Protein AF-A0A2S6SWU1-F1 (afdb_monomer_lite)

Structure (mmCIF, N/C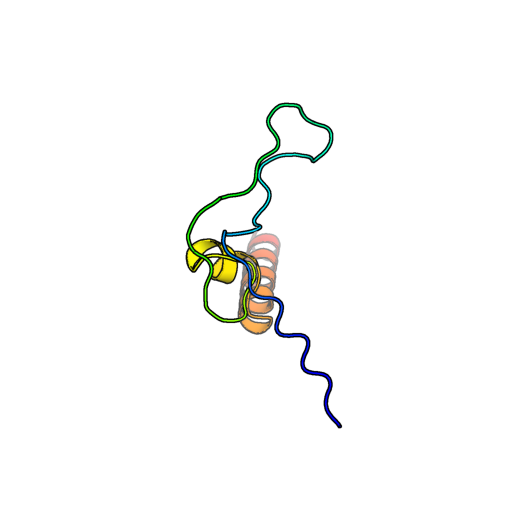A/C/O backbone):
data_AF-A0A2S6SWU1-F1
#
_entry.id   AF-A0A2S6SWU1-F1
#
loop_
_atom_site.group_PDB
_atom_site.id
_atom_site.type_symbol
_atom_site.label_atom_id
_atom_site.label_alt_id
_atom_site.label_comp_id
_atom_site.label_asym_id
_atom_site.label_entity_id
_atom_site.label_seq_id
_atom_site.pdbx_PDB_ins_code
_atom_site.Cartn_x
_atom_site.Cartn_y
_atom_site.Cartn_z
_atom_site.occupancy
_atom_site.B_iso_or_equiv
_atom_site.auth_seq_id
_atom_site.auth_comp_id
_atom_site.auth_asym_id
_atom_site.auth_atom_id
_atom_site.pdbx_PDB_mode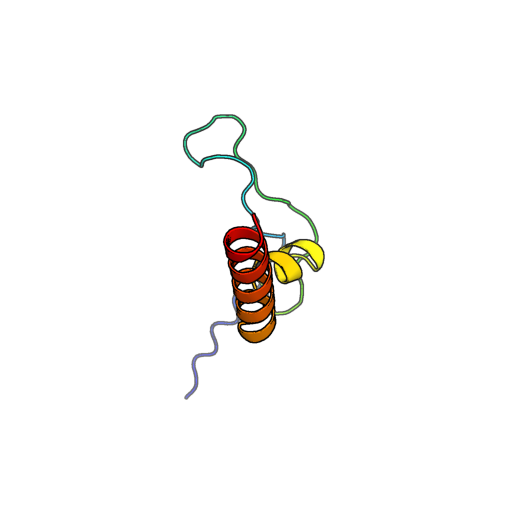l_num
ATOM 1 N N . MET A 1 1 ? 13.287 -26.605 7.301 1.00 48.06 1 MET A N 1
ATOM 2 C CA . MET A 1 1 ? 11.911 -26.201 7.662 1.00 48.06 1 MET A CA 1
ATOM 3 C C . MET A 1 1 ? 11.764 -24.705 7.432 1.00 48.06 1 MET A C 1
ATOM 5 O O . MET A 1 1 ? 12.372 -23.935 8.157 1.00 48.06 1 MET A O 1
ATOM 9 N N . GLN A 1 2 ? 11.045 -24.285 6.389 1.00 58.03 2 GLN A N 1
ATOM 10 C CA . GLN A 1 2 ? 10.664 -22.881 6.201 1.00 58.03 2 GLN A CA 1
ATOM 11 C C . GLN A 1 2 ? 9.186 -22.769 6.583 1.00 58.03 2 GLN A C 1
ATOM 13 O O . GLN A 1 2 ? 8.332 -23.202 5.811 1.00 58.03 2 GLN A O 1
ATOM 18 N N . ASN A 1 3 ? 8.881 -22.227 7.767 1.00 57.12 3 ASN A N 1
ATOM 19 C CA . ASN A 1 3 ? 7.515 -21.851 8.134 1.00 57.12 3 ASN A CA 1
ATOM 20 C C . ASN A 1 3 ? 7.099 -20.674 7.246 1.00 57.12 3 ASN A C 1
ATOM 22 O O . ASN A 1 3 ? 7.295 -19.511 7.593 1.00 57.12 3 ASN A O 1
ATOM 26 N N . LYS A 1 4 ? 6.580 -20.977 6.054 1.00 62.56 4 LYS A N 1
ATOM 27 C CA . LYS A 1 4 ? 5.994 -19.978 5.163 1.00 62.56 4 LYS A CA 1
ATOM 28 C C . LYS A 1 4 ? 4.632 -19.613 5.732 1.00 62.56 4 LYS A C 1
ATOM 30 O O . LYS A 1 4 ? 3.638 -20.261 5.424 1.00 62.56 4 LYS A O 1
ATOM 35 N N . VAL A 1 5 ? 4.588 -18.595 6.585 1.00 61.62 5 VAL A N 1
ATOM 36 C CA . VAL A 1 5 ? 3.319 -17.974 6.964 1.00 61.62 5 VAL A CA 1
ATOM 37 C C . VAL A 1 5 ? 2.798 -17.252 5.721 1.00 61.62 5 VAL A C 1
ATOM 39 O O . VAL A 1 5 ? 3.168 -16.117 5.436 1.00 61.62 5 VAL A O 1
ATOM 42 N N . THR A 1 6 ? 1.997 -17.941 4.910 1.00 65.50 6 THR A N 1
ATOM 43 C CA . THR A 1 6 ? 1.288 -17.324 3.788 1.00 65.50 6 THR A CA 1
ATOM 44 C C . THR A 1 6 ? 0.142 -16.499 4.357 1.00 65.50 6 THR A C 1
ATOM 46 O O . THR A 1 6 ? -0.969 -17.003 4.512 1.00 65.50 6 THR A O 1
ATOM 49 N N . HIS A 1 7 ? 0.409 -15.239 4.704 1.00 71.56 7 HIS A N 1
ATOM 50 C CA . HIS A 1 7 ? -0.646 -14.280 5.023 1.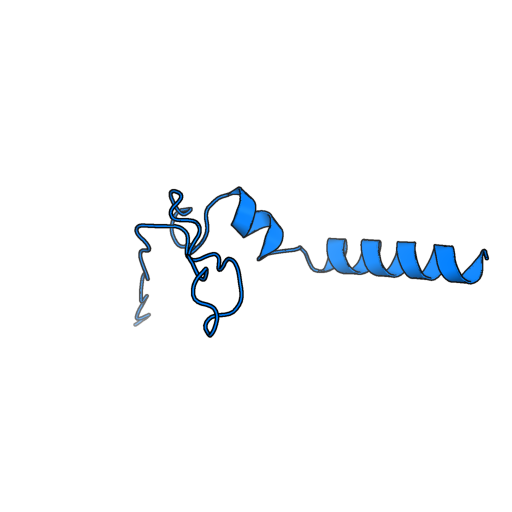00 71.56 7 HIS A CA 1
ATOM 51 C C . HIS A 1 7 ? -1.477 -14.036 3.756 1.00 71.56 7 HIS A C 1
ATOM 53 O O . HIS A 1 7 ? -1.070 -13.295 2.861 1.00 71.56 7 HIS A O 1
ATOM 59 N N . LYS A 1 8 ? -2.626 -14.714 3.654 1.00 79.81 8 LYS A N 1
ATOM 60 C CA . LYS A 1 8 ? -3.637 -14.425 2.635 1.00 79.81 8 LYS A CA 1
ATOM 61 C C . LYS A 1 8 ? -4.534 -13.298 3.129 1.00 79.81 8 LYS A C 1
ATOM 63 O O . LYS A 1 8 ? -5.190 -13.436 4.156 1.00 79.81 8 LYS A O 1
ATOM 68 N N . PHE A 1 9 ? -4.586 -12.219 2.360 1.00 88.69 9 PHE A N 1
ATOM 69 C CA . PHE A 1 9 ? -5.513 -11.115 2.573 1.00 88.69 9 PHE A CA 1
ATOM 70 C C . PHE A 1 9 ? -6.716 -11.291 1.642 1.00 88.69 9 PHE A C 1
ATOM 72 O O . PHE A 1 9 ? -6.553 -11.664 0.481 1.00 88.69 9 PHE A O 1
ATOM 79 N N . SER A 1 10 ? -7.924 -11.061 2.154 1.00 92.94 10 SER A N 1
ATOM 80 C CA . SER A 1 10 ? -9.161 -11.082 1.360 1.00 92.94 10 SER A CA 1
ATOM 81 C C . SER A 1 10 ? -9.421 -9.743 0.669 1.00 92.94 10 SER A C 1
ATOM 83 O O . SER A 1 10 ? -9.991 -9.714 -0.420 1.00 92.94 10 SER A O 1
ATOM 85 N N . THR A 1 11 ? -8.969 -8.647 1.280 1.00 95.75 11 THR A N 1
ATOM 86 C CA . THR A 1 11 ? -9.163 -7.271 0.818 1.00 95.75 11 THR A CA 1
ATOM 87 C C . THR A 1 11 ? -7.875 -6.456 0.940 1.00 95.75 11 THR A C 1
ATOM 89 O O . THR A 1 11 ? -6.999 -6.754 1.754 1.00 95.75 11 THR A O 1
ATOM 92 N N . CYS A 1 12 ? -7.762 -5.410 0.125 1.00 96.62 12 CYS A N 1
ATOM 93 C CA . CYS A 1 12 ? -6.652 -4.471 0.113 1.00 96.62 12 CYS A CA 1
ATOM 94 C C . CYS A 1 12 ? -6.573 -3.715 1.443 1.00 96.62 12 CYS A C 1
ATOM 96 O O . CYS A 1 12 ? -7.499 -2.988 1.799 1.00 96.62 12 CYS A O 1
ATOM 98 N N . GLN A 1 13 ? -5.436 -3.839 2.124 1.00 95.56 13 GLN A N 1
ATOM 99 C CA . GLN A 1 13 ? -5.157 -3.252 3.439 1.00 95.56 13 GLN A CA 1
ATOM 100 C C . GLN A 1 13 ? -4.572 -1.833 3.356 1.00 95.56 13 GLN A C 1
ATOM 102 O O . GLN A 1 13 ? -3.837 -1.407 4.242 1.00 95.56 13 GLN A O 1
ATOM 107 N N . TRP A 1 14 ? -4.833 -1.107 2.268 1.00 96.00 14 TRP A N 1
ATOM 108 C CA . TRP A 1 14 ? -4.318 0.253 2.111 1.00 96.00 14 TRP A CA 1
ATOM 109 C C . TRP A 1 14 ? -5.146 1.225 2.960 1.00 96.00 14 TRP A C 1
ATOM 111 O O . TRP A 1 14 ? -6.365 1.247 2.762 1.00 96.00 14 TRP A O 1
ATOM 121 N N . PRO A 1 15 ? -4.533 1.980 3.889 1.00 96.81 15 PRO A N 1
ATOM 122 C CA . PRO A 1 15 ? -5.256 2.885 4.770 1.00 96.81 15 PRO A CA 1
ATOM 123 C C . PRO A 1 15 ? -5.623 4.191 4.060 1.00 96.81 15 PRO A C 1
ATOM 125 O O . PRO A 1 15 ? -4.805 4.791 3.361 1.00 96.81 15 PRO A O 1
ATOM 128 N N . TYR A 1 16 ? -6.839 4.658 4.304 1.00 95.81 16 TYR A N 1
ATOM 129 C CA . TYR A 1 16 ? -7.281 6.013 4.014 1.00 95.81 16 TYR A CA 1
ATOM 130 C C . TYR A 1 16 ? -7.547 6.739 5.330 1.00 95.81 16 TYR A C 1
ATOM 132 O O . TYR A 1 16 ? -8.297 6.245 6.169 1.00 95.81 16 TYR A O 1
ATOM 140 N N . GLY A 1 17 ? -6.943 7.917 5.488 1.00 94.31 17 GLY A N 1
ATOM 141 C CA . GLY A 1 17 ? -7.051 8.720 6.707 1.00 94.31 17 GLY A CA 1
ATOM 142 C C . GLY A 1 17 ? -6.109 8.277 7.831 1.00 94.31 17 GLY A C 1
ATOM 143 O O . GLY A 1 17 ? -5.269 7.391 7.655 1.00 94.31 17 GLY A O 1
ATOM 144 N N . ASP A 1 18 ? -6.242 8.932 8.984 1.00 92.94 18 ASP A N 1
ATOM 145 C CA . ASP A 1 18 ? -5.518 8.594 10.213 1.00 92.94 18 ASP A CA 1
ATOM 146 C C . ASP A 1 18 ? -6.343 7.599 11.047 1.00 92.94 18 ASP A C 1
ATOM 148 O O . ASP A 1 18 ? -7.550 7.797 11.166 1.00 92.94 18 ASP A O 1
ATOM 152 N N . PRO A 1 19 ? -5.742 6.555 11.650 1.00 94.12 19 PRO A N 1
ATOM 153 C CA . PRO A 1 19 ? -6.463 5.578 12.472 1.00 94.12 19 PRO A CA 1
ATOM 154 C C . PRO A 1 19 ? -7.259 6.153 13.655 1.00 94.12 19 PRO A C 1
ATOM 156 O O . PRO A 1 19 ? -8.098 5.447 14.212 1.00 94.12 19 PRO A O 1
ATOM 159 N N . GLN A 1 20 ? -6.983 7.389 14.076 1.00 95.12 20 GLN A N 1
ATOM 160 C CA . GLN A 1 20 ? -7.709 8.077 15.148 1.00 95.12 20 GLN A CA 1
ATOM 161 C C . GLN A 1 20 ? -8.926 8.861 14.639 1.00 95.12 20 GLN A C 1
ATOM 163 O O . GLN A 1 20 ? -9.752 9.298 15.440 1.00 95.12 20 GLN A O 1
ATOM 168 N N . GLU A 1 21 ? -9.058 9.033 13.325 1.00 95.19 21 GLU A N 1
ATOM 169 C CA . GLU A 1 21 ? -10.167 9.747 12.708 1.00 95.19 21 GLU A CA 1
ATOM 170 C C . GLU A 1 21 ? -11.351 8.811 12.447 1.00 95.19 21 GLU A C 1
ATOM 172 O O . GLU A 1 21 ? -11.204 7.647 12.073 1.00 95.19 21 GLU A O 1
ATOM 177 N N . LYS A 1 22 ? -12.565 9.348 12.594 1.00 92.88 22 LYS A N 1
ATOM 178 C CA . LYS A 1 22 ? -13.819 8.599 12.383 1.00 92.88 22 LYS A CA 1
ATOM 179 C C . LYS A 1 22 ? -13.998 8.088 10.948 1.00 92.88 22 LYS A C 1
ATOM 181 O O . LYS A 1 22 ? -14.735 7.134 10.724 1.00 92.88 22 LYS A O 1
ATOM 186 N N . ASP A 1 23 ? -13.336 8.741 9.996 1.00 94.31 23 ASP A N 1
ATOM 187 C CA . ASP A 1 23 ? -13.422 8.456 8.566 1.00 94.31 23 ASP A CA 1
ATOM 188 C C . ASP A 1 23 ? -12.268 7.547 8.103 1.00 94.31 23 ASP A C 1
ATOM 190 O O . ASP A 1 23 ? -11.966 7.483 6.913 1.00 94.31 23 ASP A O 1
ATOM 194 N N . PHE A 1 24 ? -11.600 6.851 9.030 1.00 96.19 24 PHE A N 1
ATOM 195 C CA . PHE A 1 24 ? -10.582 5.859 8.703 1.00 96.19 24 PHE A CA 1
ATOM 196 C C . PHE A 1 24 ? -11.195 4.606 8.076 1.00 96.19 24 PHE A C 1
ATOM 198 O O . PHE A 1 24 ? -12.089 3.975 8.644 1.00 96.19 24 PHE A O 1
ATOM 205 N N . TYR A 1 25 ? -10.667 4.188 6.926 1.00 95.88 25 TYR A N 1
ATOM 206 C CA . TYR A 1 25 ? -11.052 2.925 6.299 1.00 95.88 25 TYR A CA 1
ATOM 207 C C . TYR A 1 25 ? -9.926 2.323 5.459 1.00 95.88 25 TYR A C 1
ATOM 209 O O . TYR A 1 25 ? -8.961 2.989 5.087 1.00 95.88 25 TYR A O 1
ATOM 217 N N . PHE A 1 26 ? -10.067 1.038 5.131 1.00 96.38 26 PHE A N 1
ATOM 218 C CA . PHE A 1 26 ? -9.186 0.350 4.191 1.00 96.38 26 PHE A CA 1
ATOM 219 C C . PHE A 1 26 ? -9.818 0.272 2.804 1.00 96.38 26 PHE A C 1
ATOM 221 O O . PHE A 1 26 ? -11.030 0.121 2.677 1.00 96.38 26 PHE A O 1
ATOM 228 N N . CYS A 1 27 ? -8.986 0.294 1.763 1.00 96.81 27 CYS A N 1
ATOM 229 C CA . CYS A 1 27 ? -9.418 0.259 0.362 1.00 96.81 27 CYS A CA 1
ATOM 230 C C . CYS A 1 27 ? -10.465 -0.813 0.023 1.00 96.81 27 CYS A C 1
ATOM 232 O O . CYS A 1 27 ? -11.363 -0.556 -0.773 1.00 96.81 27 CYS A O 1
ATOM 234 N N . GLY A 1 28 ? -10.360 -2.024 0.572 1.00 94.44 28 GLY A N 1
ATOM 235 C CA . GLY A 1 28 ? -11.385 -3.053 0.361 1.00 94.44 28 GLY A CA 1
ATOM 236 C C . GLY A 1 28 ? -11.328 -3.771 -0.997 1.00 94.44 28 GLY A C 1
ATOM 237 O O . GLY A 1 28 ? -11.898 -4.851 -1.128 1.00 94.44 28 GLY A O 1
ATOM 238 N N . ALA A 1 29 ? -10.602 -3.242 -1.991 1.00 96.19 29 ALA A N 1
ATOM 239 C CA . ALA A 1 29 ? -10.433 -3.873 -3.305 1.00 96.19 29 ALA A CA 1
ATOM 240 C C . ALA A 1 29 ? -9.741 -5.247 -3.223 1.00 96.19 29 ALA A C 1
ATOM 242 O O . ALA A 1 29 ? -9.071 -5.563 -2.241 1.00 96.19 29 ALA A O 1
ATOM 243 N N . LYS A 1 30 ? -9.841 -6.067 -4.275 1.00 95.69 30 LYS A N 1
ATOM 244 C CA . LYS A 1 30 ? -9.182 -7.382 -4.302 1.00 95.69 30 LYS A CA 1
ATOM 245 C C . LYS A 1 30 ? -7.647 -7.226 -4.248 1.00 95.69 30 LYS A C 1
ATOM 247 O O . LYS A 1 30 ? -7.091 -6.520 -5.095 1.00 95.69 30 LYS A O 1
ATOM 252 N N . PRO A 1 31 ? -6.953 -7.867 -3.290 1.00 95.38 31 PRO A N 1
ATOM 253 C CA . PRO A 1 31 ? -5.502 -7.807 -3.209 1.00 95.38 31 PRO A CA 1
ATOM 254 C C . PRO A 1 31 ? -4.851 -8.697 -4.273 1.00 95.38 31 PRO A C 1
ATOM 256 O O . PRO A 1 31 ? -5.467 -9.632 -4.792 1.00 95.38 31 PRO A O 1
ATOM 259 N N . LEU A 1 32 ? -3.590 -8.402 -4.590 1.00 92.12 32 LEU A N 1
ATOM 260 C CA . LEU A 1 32 ? -2.756 -9.281 -5.406 1.00 92.12 32 LEU A CA 1
ATOM 261 C C . LEU A 1 32 ? -2.326 -10.518 -4.609 1.00 92.12 32 LEU A C 1
ATOM 263 O O . LEU A 1 32 ? -2.177 -10.471 -3.387 1.00 92.12 32 LEU A O 1
ATOM 267 N N . ASP A 1 33 ? -2.078 -11.627 -5.305 1.00 88.56 33 ASP A N 1
ATOM 268 C CA . ASP A 1 33 ? -1.65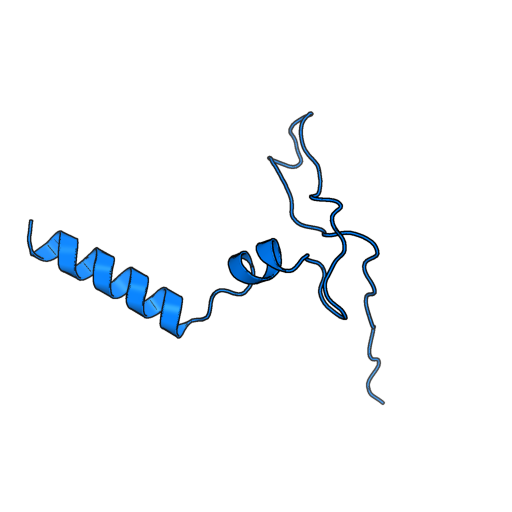4 -12.865 -4.657 1.00 88.56 33 ASP A CA 1
ATOM 269 C C . ASP A 1 33 ? -0.370 -12.663 -3.844 1.00 88.56 33 ASP A C 1
ATOM 271 O O . ASP A 1 33 ? 0.620 -12.094 -4.309 1.00 88.56 33 ASP A O 1
ATOM 275 N N . SER A 1 34 ? -0.389 -13.163 -2.607 1.00 85.12 34 SER A N 1
ATOM 276 C CA . SER A 1 34 ? 0.709 -13.035 -1.636 1.00 85.12 34 SER A CA 1
ATOM 277 C C . SER A 1 34 ? 1.080 -11.593 -1.256 1.00 85.12 34 SER A C 1
ATOM 279 O O . SER A 1 34 ? 2.140 -11.373 -0.670 1.00 85.12 34 SER A O 1
ATOM 281 N N . LYS A 1 35 ? 0.230 -10.607 -1.566 1.00 89.38 35 LYS A N 1
ATOM 282 C CA . LYS A 1 35 ? 0.418 -9.203 -1.191 1.00 89.38 35 LYS A CA 1
ATOM 283 C C . LYS A 1 35 ? -0.805 -8.683 -0.424 1.00 89.38 35 LYS A C 1
ATOM 285 O O . LYS A 1 35 ? -1.917 -9.153 -0.648 1.00 89.38 35 LYS A O 1
ATOM 290 N N . PRO A 1 36 ? -0.627 -7.700 0.472 1.00 93.81 36 PRO A N 1
ATOM 291 C CA . PRO A 1 36 ? -1.734 -7.112 1.226 1.00 93.81 36 PRO A CA 1
ATOM 292 C C . PRO A 1 36 ? -2.535 -6.070 0.436 1.00 93.81 36 PRO A C 1
ATOM 294 O O . PRO A 1 36 ? -3.588 -5.642 0.900 1.00 93.81 36 PRO A O 1
ATOM 297 N N . TYR A 1 37 ? -2.057 -5.639 -0.735 1.00 95.75 37 TYR A N 1
ATOM 298 C CA . TYR A 1 37 ? -2.626 -4.514 -1.479 1.00 95.75 37 TYR A CA 1
ATOM 299 C C . TYR A 1 37 ? -3.122 -4.923 -2.872 1.00 95.75 37 TYR A C 1
ATOM 301 O O . TYR A 1 37 ? -2.641 -5.898 -3.455 1.00 95.75 37 TYR A O 1
ATOM 309 N N . CYS A 1 38 ? -4.079 -4.169 -3.418 1.00 95.50 38 CYS A N 1
ATOM 310 C CA . CYS A 1 38 ? -4.490 -4.271 -4.820 1.00 95.50 38 CYS A CA 1
ATOM 311 C C . CYS A 1 38 ? -3.376 -3.769 -5.754 1.00 95.50 38 CYS A C 1
ATOM 313 O O . CYS A 1 38 ? -2.334 -3.295 -5.298 1.00 95.50 38 CYS A O 1
ATOM 315 N N . GLN A 1 39 ? -3.576 -3.880 -7.069 1.00 94.19 39 GLN A N 1
ATOM 316 C CA . GLN A 1 39 ? -2.565 -3.486 -8.054 1.00 94.19 39 GLN A CA 1
ATOM 317 C C . GLN A 1 39 ? -2.131 -2.021 -7.917 1.00 94.19 39 GLN A C 1
ATOM 319 O O . GLN A 1 39 ? -0.934 -1.755 -7.866 1.00 94.19 39 GLN A O 1
ATOM 324 N N . GLU A 1 40 ? -3.089 -1.102 -7.812 1.00 94.88 40 GLU A N 1
ATOM 325 C CA . GLU A 1 40 ? -2.833 0.336 -7.674 1.00 94.88 40 GLU A CA 1
ATOM 326 C C . GLU A 1 40 ? -2.000 0.628 -6.421 1.00 94.88 40 GLU A C 1
ATOM 328 O O . GLU A 1 40 ? -0.890 1.150 -6.494 1.00 94.88 40 GLU A O 1
ATOM 333 N N . HIS A 1 41 ? -2.472 0.173 -5.264 1.00 95.75 41 HIS A N 1
ATOM 334 C CA . HIS A 1 41 ? -1.770 0.388 -4.004 1.00 95.75 41 HIS A CA 1
ATOM 335 C C . HIS A 1 41 ? -0.443 -0.370 -3.902 1.00 95.75 41 HIS A C 1
ATOM 337 O O . HIS A 1 41 ? 0.454 0.079 -3.198 1.00 95.75 41 HIS A O 1
ATOM 343 N N . CYS A 1 42 ? -0.249 -1.473 -4.633 1.00 93.81 42 CYS A N 1
ATOM 344 C CA . CYS A 1 42 ? 1.074 -2.086 -4.749 1.00 93.81 42 CYS A CA 1
ATOM 345 C C . CYS A 1 42 ? 2.070 -1.177 -5.476 1.00 93.81 42 CYS A C 1
ATOM 347 O O . CYS A 1 42 ? 3.232 -1.145 -5.081 1.00 93.81 42 CYS A O 1
ATOM 349 N N . GLN A 1 43 ? 1.646 -0.450 -6.513 1.00 90.44 43 GLN A N 1
ATOM 350 C CA . GLN A 1 43 ? 2.532 0.475 -7.229 1.00 90.44 43 GLN A CA 1
ATOM 351 C C . GLN A 1 43 ? 2.972 1.635 -6.332 1.00 90.44 43 GLN A C 1
ATOM 353 O O . GLN A 1 43 ? 4.115 2.075 -6.422 1.00 90.44 43 GLN A O 1
ATOM 358 N N . VAL A 1 44 ? 2.091 2.084 -5.434 1.00 90.94 44 VAL A N 1
ATOM 359 C CA . VAL A 1 44 ? 2.411 3.127 -4.452 1.00 90.94 44 VAL A CA 1
ATOM 360 C C . VAL A 1 44 ? 3.272 2.576 -3.308 1.00 90.94 44 VAL A C 1
ATOM 362 O O . VAL A 1 44 ? 4.259 3.198 -2.925 1.00 90.94 44 VAL A O 1
ATOM 365 N N . ALA A 1 45 ? 2.934 1.399 -2.768 1.00 90.88 45 ALA A N 1
ATOM 366 C CA . ALA A 1 45 ? 3.641 0.785 -1.640 1.00 90.88 45 ALA A CA 1
ATOM 367 C C . ALA A 1 45 ? 5.073 0.353 -1.982 1.00 90.88 45 ALA A C 1
ATOM 369 O O . ALA A 1 45 ? 5.966 0.432 -1.141 1.00 90.88 45 ALA A O 1
ATOM 370 N N . TYR A 1 46 ? 5.279 -0.161 -3.196 1.00 87.62 46 TYR A N 1
ATOM 371 C CA . TYR A 1 46 ? 6.527 -0.783 -3.629 1.00 87.62 46 TYR A CA 1
ATOM 372 C C . TYR A 1 46 ? 7.210 0.048 -4.720 1.00 87.62 46 TYR A C 1
ATOM 374 O O . TYR A 1 46 ? 7.534 -0.474 -5.788 1.00 87.62 46 TYR A O 1
ATOM 382 N N . ILE A 1 47 ? 7.427 1.342 -4.461 1.00 81.06 47 ILE A N 1
ATOM 383 C CA . ILE A 1 47 ? 8.233 2.185 -5.353 1.00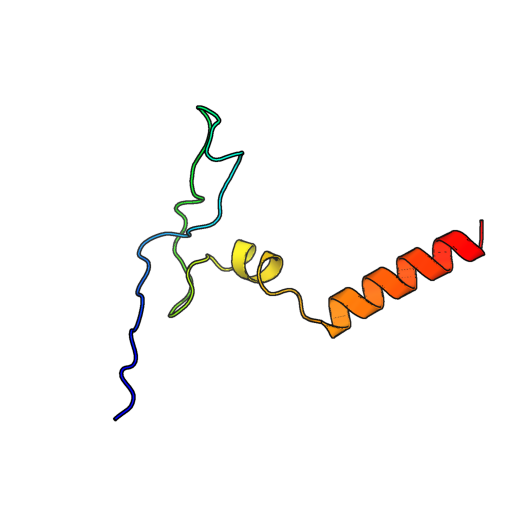 81.06 47 ILE A CA 1
ATOM 384 C C . ILE A 1 47 ? 9.643 1.595 -5.453 1.00 81.06 47 ILE A C 1
ATOM 386 O O . ILE A 1 47 ? 10.311 1.358 -4.446 1.00 81.06 47 ILE A O 1
ATOM 390 N N . ASP A 1 48 ? 10.097 1.382 -6.686 1.00 80.00 48 ASP A N 1
ATOM 391 C CA . ASP A 1 48 ? 11.454 0.930 -6.970 1.00 80.00 48 ASP A CA 1
ATOM 392 C C . ASP A 1 48 ? 12.480 1.981 -6.506 1.00 80.00 48 ASP A C 1
ATOM 394 O O . ASP A 1 48 ? 12.356 3.173 -6.798 1.00 80.00 48 ASP A O 1
ATOM 398 N N . GLU A 1 49 ? 13.524 1.554 -5.795 1.00 80.00 49 GLU A N 1
ATOM 399 C CA . GLU A 1 49 ? 14.534 2.463 -5.240 1.00 80.00 49 GLU A CA 1
ATOM 400 C C . GLU A 1 49 ? 15.245 3.299 -6.317 1.00 80.00 49 GLU A C 1
ATOM 402 O O . GLU A 1 49 ? 15.614 4.452 -6.070 1.00 80.00 49 GLU A O 1
ATOM 407 N N . LYS A 1 50 ? 15.423 2.759 -7.532 1.00 81.44 50 LYS A N 1
ATOM 408 C CA . LYS A 1 50 ? 16.033 3.494 -8.650 1.00 81.44 50 LYS A CA 1
ATOM 409 C C . LYS A 1 50 ? 15.079 4.540 -9.201 1.00 81.44 50 LYS A C 1
ATOM 411 O O . LYS A 1 50 ? 15.527 5.586 -9.667 1.00 81.44 50 LYS A O 1
ATOM 416 N N . GLU A 1 51 ? 13.781 4.260 -9.190 1.00 82.25 51 GLU A N 1
ATOM 417 C CA . GLU A 1 51 ? 12.753 5.239 -9.537 1.00 82.25 51 GLU A CA 1
ATOM 418 C C . GLU A 1 51 ? 12.710 6.369 -8.501 1.00 82.25 51 GLU A C 1
ATOM 420 O O . GLU A 1 51 ? 12.830 7.539 -8.865 1.00 82.25 51 GLU A O 1
ATOM 425 N N . LEU A 1 52 ? 12.704 6.034 -7.207 1.00 82.31 52 LEU A N 1
ATOM 426 C CA . LEU A 1 52 ? 12.780 7.019 -6.125 1.00 82.31 52 LEU A CA 1
ATOM 427 C C . LEU A 1 52 ? 14.034 7.899 -6.233 1.00 82.31 52 LEU A C 1
ATOM 429 O O . LEU A 1 52 ? 13.967 9.115 -6.033 1.00 82.31 52 LEU A O 1
ATOM 433 N N . LYS A 1 53 ? 15.187 7.302 -6.556 1.00 85.62 53 LYS A N 1
ATOM 434 C CA . LYS A 1 53 ? 16.444 8.038 -6.732 1.00 85.62 53 LYS A CA 1
ATOM 435 C C . LYS A 1 53 ? 16.374 9.009 -7.910 1.00 85.62 53 LYS A C 1
ATOM 437 O O . LYS A 1 53 ? 16.700 10.178 -7.732 1.00 85.62 53 LYS A O 1
ATOM 442 N N . ARG A 1 54 ? 15.865 8.571 -9.068 1.00 86.06 54 ARG A N 1
ATOM 443 C CA . ARG A 1 54 ? 15.677 9.433 -10.249 1.00 86.06 54 ARG A CA 1
ATOM 444 C C . ARG A 1 54 ? 14.746 10.611 -9.964 1.00 86.06 54 ARG A C 1
ATOM 446 O O . ARG A 1 54 ? 15.066 11.736 -10.339 1.00 86.06 54 ARG A O 1
ATOM 453 N N . GLN A 1 55 ? 13.642 10.384 -9.254 1.00 84.44 55 GLN A N 1
ATOM 454 C CA . GLN A 1 55 ? 12.717 11.456 -8.869 1.00 84.44 55 GLN A CA 1
ATOM 455 C C . GLN A 1 55 ? 13.376 12.475 -7.929 1.00 84.44 55 GLN A C 1
ATOM 457 O O . GLN A 1 55 ? 13.250 13.683 -8.135 1.00 84.44 55 GLN A O 1
ATOM 462 N N . LYS A 1 56 ? 14.141 12.009 -6.931 1.00 85.31 56 LYS A N 1
ATOM 463 C CA . LYS A 1 56 ? 14.916 12.885 -6.034 1.00 85.31 56 LYS A CA 1
ATOM 464 C C . LYS A 1 56 ? 15.968 13.696 -6.793 1.00 85.31 56 LYS A C 1
ATOM 466 O O . LYS A 1 56 ? 16.085 14.900 -6.558 1.00 85.31 56 LYS A O 1
ATOM 471 N N . ASP A 1 57 ? 16.690 13.061 -7.713 1.00 87.00 57 ASP A N 1
ATOM 472 C CA . ASP A 1 57 ? 17.713 13.712 -8.534 1.00 87.00 57 ASP A CA 1
ATOM 473 C C . ASP A 1 57 ? 17.093 14.783 -9.449 1.00 87.00 57 ASP A C 1
ATOM 475 O O . ASP A 1 57 ? 17.607 15.900 -9.527 1.00 87.00 57 ASP A O 1
ATOM 479 N N . ALA A 1 58 ? 15.935 14.501 -10.054 1.00 84.62 58 ALA A N 1
ATOM 480 C CA . ALA A 1 58 ? 15.196 15.461 -10.873 1.00 84.62 58 ALA A CA 1
ATOM 481 C C . ALA A 1 58 ? 14.728 16.688 -10.067 1.00 84.62 58 ALA A C 1
ATOM 483 O O . ALA A 1 58 ? 14.894 17.828 -10.510 1.00 84.62 58 ALA A O 1
ATOM 484 N N . ILE A 1 59 ? 14.197 16.480 -8.854 1.00 84.50 59 ILE A N 1
ATOM 485 C CA . ILE A 1 59 ? 13.794 17.575 -7.955 1.00 84.50 59 ILE A CA 1
ATOM 486 C C . ILE A 1 59 ? 15.011 18.413 -7.540 1.00 84.50 59 ILE A C 1
ATOM 488 O O . ILE A 1 59 ? 14.936 19.643 -7.530 1.00 84.50 59 ILE A O 1
ATOM 492 N N . LYS A 1 60 ? 16.140 17.770 -7.214 1.00 84.88 60 LYS A N 1
ATOM 493 C CA . LYS A 1 60 ? 17.386 18.462 -6.857 1.00 84.88 60 LYS A CA 1
ATOM 494 C C . LYS A 1 60 ? 17.887 19.331 -8.009 1.00 84.88 60 LYS A C 1
ATOM 496 O O . LYS A 1 60 ? 18.219 20.489 -7.782 1.00 84.88 60 LYS A O 1
ATOM 501 N N . HIS A 1 61 ? 17.897 18.800 -9.230 1.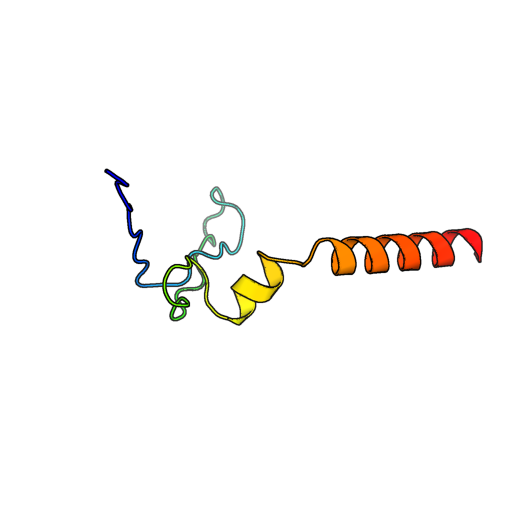00 78.50 61 HIS A N 1
ATOM 502 C CA . HIS A 1 61 ? 18.358 19.536 -10.405 1.00 78.50 61 HIS A CA 1
ATOM 503 C C . HIS A 1 61 ? 17.497 20.779 -10.679 1.00 78.50 61 HIS A C 1
ATOM 505 O O . HIS A 1 61 ? 18.027 21.850 -10.960 1.00 78.50 61 HIS A O 1
ATOM 511 N N . LYS A 1 62 ? 16.175 20.682 -10.477 1.00 74.69 62 LYS A N 1
ATOM 512 C CA . LYS A 1 62 ? 15.250 21.817 -10.618 1.00 74.69 62 LYS A CA 1
ATOM 513 C C . LYS A 1 62 ? 15.494 22.939 -9.597 1.00 74.69 62 LYS A C 1
ATOM 515 O O . LYS A 1 62 ? 15.275 24.096 -9.924 1.00 74.69 62 LYS A O 1
ATOM 520 N N . LYS A 1 63 ? 15.950 22.613 -8.381 1.00 67.44 63 LYS A N 1
ATOM 521 C CA . LYS A 1 63 ? 16.265 23.605 -7.332 1.00 67.44 63 LYS A CA 1
ATOM 522 C C . LYS A 1 63 ? 17.594 24.331 -7.537 1.00 67.44 63 LYS A C 1
ATOM 524 O O . LYS A 1 63 ? 17.779 25.384 -6.955 1.00 67.44 63 LYS A O 1
ATOM 529 N N . ILE A 1 64 ? 18.520 23.746 -8.293 1.00 66.44 64 ILE A N 1
ATOM 530 C CA . ILE A 1 64 ? 19.818 24.370 -8.603 1.00 66.44 64 ILE A CA 1
ATOM 531 C C . ILE A 1 64 ? 19.679 25.344 -9.782 1.00 66.44 64 ILE A C 1
ATOM 533 O O . ILE A 1 64 ? 20.446 26.291 -9.895 1.00 66.44 64 ILE A O 1
ATOM 537 N N . ALA A 1 65 ? 18.711 25.096 -10.664 1.00 59.78 65 ALA A N 1
ATOM 538 C CA . ALA A 1 65 ? 18.457 25.903 -11.854 1.00 59.78 65 ALA A CA 1
ATOM 539 C C . ALA A 1 65 ? 17.492 27.089 -11.626 1.00 59.78 65 ALA A C 1
ATOM 541 O O . ALA A 1 65 ? 17.151 27.764 -12.595 1.00 59.78 65 ALA A O 1
ATOM 542 N N . ALA A 1 66 ? 17.029 27.309 -10.391 1.00 53.62 66 ALA A N 1
ATOM 543 C CA . ALA A 1 66 ? 16.181 28.431 -9.979 1.00 53.62 66 ALA A CA 1
ATOM 544 C C . ALA A 1 66 ? 16.976 29.365 -9.063 1.00 53.62 66 ALA A C 1
ATOM 546 O O . ALA A 1 66 ? 16.794 30.593 -9.196 1.00 53.62 66 ALA A O 1
#

Foldseek 3Di:
DDPPPQPDEQAAQCWDDDPVDPPIDGPRHGPDGSDNHRPVVCCVVDPDPVNVVVVVVVVVVVVVVD

Radius of gyration: 17.28 Å; chains: 1; bounding box: 34×55×27 Å

Secondary structure (DSSP, 8-state):
---------SS---EES-TTSTT-EE--SPPPTTSSS-HHHHHHHT--HHHHHHHHHHHHHHHH--

pLDDT: mean 85.41, std 12.45, range [48.06, 96.81]

Sequence (66 aa):
MQNKVTHKFSTCQWPYGDPQEKDFYFCGAKPLDSKPYCQEHCQVAYIDEKELKRQKDAIKHKKIAA